Protein AF-A0A538SA36-F1 (afdb_monomer_lite)

pLDDT: mean 91.29, std 8.29, range [59.12, 98.12]

Secondary structure (DSSP, 8-state):
-HHHHHHHHHHHHHH-SS-SEEEEEHHHHHT---EEEETTEEEE-S-EEEEEE-SSHHHHHHHHHHHHHTHHHHHHHHHHTTB-S-EEEEEE-HHHHTTSPP-SSEEEE-

Organism: Eiseniibacteriota bacterium (NCBI:txid2212470)

Structure (mmCIF, N/CA/C/O backbone):
data_AF-A0A538SA36-F1
#
_entry.id   AF-A0A538SA36-F1
#
loop_
_atom_site.group_PDB
_atom_site.id
_atom_site.type_symbol
_atom_site.label_atom_id
_atom_site.label_alt_id
_atom_site.label_comp_id
_atom_site.label_asym_id
_atom_site.label_entity_id
_atom_site.label_seq_id
_atom_site.pdbx_PDB_ins_code
_atom_site.Cartn_x
_atom_site.Cartn_y
_atom_site.Cartn_z
_atom_site.occupancy
_atom_site.B_iso_or_equiv
_atom_site.auth_seq_id
_atom_site.auth_comp_id
_atom_site.auth_asym_id
_atom_site.auth_atom_id
_atom_site.pdbx_PDB_model_num
ATOM 1 N N . MET A 1 1 ? -12.640 -5.544 7.943 1.00 59.47 1 MET A N 1
ATOM 2 C CA . MET A 1 1 ? -11.269 -6.099 7.803 1.00 59.47 1 MET A CA 1
ATOM 3 C C . MET A 1 1 ? -10.875 -6.305 6.339 1.00 59.47 1 MET A C 1
ATOM 5 O O . MET A 1 1 ? -9.848 -5.752 5.969 1.00 59.47 1 MET A O 1
ATOM 9 N N . PRO A 1 2 ? -11.666 -7.003 5.489 1.00 68.31 2 PRO A N 1
ATOM 10 C CA . PRO A 1 2 ? -11.324 -7.179 4.069 1.00 68.31 2 PRO A CA 1
ATOM 11 C C . PRO A 1 2 ? -11.233 -5.846 3.315 1.00 68.31 2 PRO A C 1
ATOM 13 O O . PRO A 1 2 ? -10.317 -5.635 2.536 1.00 68.31 2 PRO A O 1
ATOM 16 N N . GLU A 1 3 ? -12.139 -4.917 3.625 1.00 85.81 3 GLU A N 1
ATOM 17 C CA . GLU A 1 3 ? -12.276 -3.631 2.928 1.00 85.81 3 GLU A CA 1
ATOM 18 C C . GLU A 1 3 ? -11.046 -2.722 3.077 1.00 85.81 3 GLU A C 1
ATOM 20 O O . GLU A 1 3 ? -10.643 -2.092 2.102 1.00 85.81 3 GLU A O 1
ATOM 25 N N . LEU A 1 4 ? -10.415 -2.688 4.263 1.00 92.00 4 LEU A N 1
ATOM 26 C CA . LEU A 1 4 ? -9.183 -1.920 4.479 1.00 92.00 4 LEU A CA 1
ATOM 27 C C . LEU A 1 4 ? -8.055 -2.462 3.597 1.00 92.00 4 LEU A C 1
ATOM 29 O O . LEU A 1 4 ? -7.412 -1.697 2.882 1.00 92.00 4 LEU A O 1
ATOM 33 N N . LEU A 1 5 ? -7.822 -3.778 3.638 1.00 91.31 5 LEU A N 1
ATOM 34 C CA . LEU A 1 5 ? -6.744 -4.393 2.870 1.00 91.31 5 LEU A CA 1
ATOM 35 C C . LEU A 1 5 ? -6.995 -4.253 1.364 1.00 91.31 5 LEU A C 1
ATOM 37 O O . LEU A 1 5 ? -6.076 -3.880 0.645 1.00 91.31 5 LEU A O 1
ATOM 41 N N . SER A 1 6 ? -8.231 -4.451 0.892 1.00 92.31 6 SER A N 1
ATOM 42 C CA . SER A 1 6 ? -8.604 -4.211 -0.508 1.00 92.31 6 SER A CA 1
ATOM 43 C C . SER A 1 6 ? -8.310 -2.775 -0.949 1.00 92.31 6 SER A C 1
ATOM 45 O O . SER A 1 6 ? -7.649 -2.582 -1.964 1.00 92.31 6 SER A O 1
ATOM 47 N N . ALA A 1 7 ? -8.708 -1.768 -0.167 1.00 94.50 7 ALA A N 1
ATOM 48 C CA . ALA A 1 7 ? -8.468 -0.366 -0.515 1.00 94.50 7 ALA A CA 1
ATOM 49 C C . ALA A 1 7 ? -6.972 0.000 -0.522 1.00 94.50 7 ALA A C 1
ATOM 51 O O . ALA A 1 7 ? -6.505 0.769 -1.367 1.00 94.50 7 ALA A O 1
ATOM 52 N N . VAL A 1 8 ? -6.199 -0.561 0.411 1.00 94.75 8 VAL A N 1
ATOM 53 C CA . VAL A 1 8 ? -4.744 -0.378 0.451 1.00 94.75 8 VAL A CA 1
ATOM 54 C C . VAL A 1 8 ? -4.065 -1.079 -0.730 1.00 94.75 8 VAL A C 1
ATOM 56 O O . VAL A 1 8 ? -3.127 -0.523 -1.306 1.00 94.75 8 VAL A O 1
ATOM 59 N N . LEU A 1 9 ? -4.538 -2.261 -1.131 1.00 93.81 9 LEU A N 1
ATOM 60 C CA . LEU A 1 9 ? -4.050 -2.955 -2.323 1.00 93.81 9 LEU A CA 1
ATOM 61 C C . LEU A 1 9 ? -4.343 -2.156 -3.593 1.00 93.81 9 LEU A C 1
ATOM 63 O O . LEU A 1 9 ? -3.432 -1.944 -4.386 1.00 93.81 9 LEU A O 1
ATOM 67 N N . GLU A 1 10 ? -5.559 -1.637 -3.758 1.00 94.62 10 GLU A N 1
ATOM 68 C CA . GLU A 1 10 ? -5.916 -0.768 -4.888 1.00 94.62 10 GLU A CA 1
ATOM 69 C C . GLU A 1 10 ? -5.012 0.470 -4.958 1.00 94.62 10 GLU A C 1
ATOM 71 O O . GLU A 1 10 ? -4.438 0.762 -6.007 1.00 94.62 10 GLU A O 1
ATOM 76 N N . LEU A 1 11 ? -4.794 1.147 -3.824 1.00 94.94 11 LEU A N 1
ATOM 77 C CA . LEU A 1 11 ? -3.853 2.266 -3.738 1.00 94.94 11 LEU A CA 1
ATOM 78 C C . LEU A 1 11 ? -2.423 1.848 -4.121 1.00 94.94 11 LEU A C 1
ATOM 80 O O . LEU A 1 11 ? -1.711 2.587 -4.799 1.00 94.94 11 LEU A O 1
ATOM 84 N N . THR A 1 12 ? -1.992 0.662 -3.697 1.00 94.94 12 THR A N 1
ATOM 85 C CA . THR A 1 12 ? -0.661 0.133 -4.018 1.00 94.94 12 THR A CA 1
ATOM 86 C C . THR A 1 12 ? -0.521 -0.145 -5.517 1.00 94.94 12 THR A C 1
ATOM 88 O O . THR A 1 12 ? 0.528 0.145 -6.098 1.00 94.94 12 THR A O 1
ATOM 91 N N . LEU A 1 13 ? -1.587 -0.621 -6.165 1.00 95.44 13 LEU A N 1
ATOM 92 C CA . LEU A 1 13 ? -1.640 -0.847 -7.610 1.00 95.44 13 LEU A CA 1
ATOM 93 C C . LEU A 1 13 ? -1.626 0.462 -8.417 1.00 95.44 13 LEU A C 1
ATOM 95 O O . LEU A 1 13 ? -1.074 0.494 -9.513 1.00 95.44 13 LEU A O 1
ATOM 99 N N . GLU A 1 14 ? -2.111 1.583 -7.872 1.00 96.06 14 GLU A N 1
ATOM 100 C CA . GLU A 1 14 ? -1.902 2.903 -8.497 1.00 96.06 14 GLU A CA 1
ATOM 101 C C . GLU A 1 14 ? -0.407 3.267 -8.576 1.00 96.06 14 GLU A C 1
ATOM 103 O O . GLU A 1 14 ? 0.053 3.909 -9.527 1.00 96.06 14 GLU A O 1
ATOM 108 N N . TRP A 1 15 ? 0.384 2.849 -7.582 1.00 97.25 15 TRP A N 1
ATOM 109 C CA . TRP A 1 15 ? 1.830 3.078 -7.560 1.00 97.25 15 TRP A CA 1
ATOM 110 C C . TRP A 1 15 ? 2.609 2.024 -8.337 1.00 97.25 15 TRP A C 1
ATOM 112 O O . TRP A 1 15 ? 3.674 2.331 -8.869 1.00 97.25 15 TRP A O 1
ATOM 122 N N . ALA A 1 16 ? 2.103 0.804 -8.438 1.00 97.19 16 ALA A N 1
ATOM 123 C CA . ALA A 1 16 ? 2.727 -0.312 -9.130 1.00 97.19 16 ALA A CA 1
ATOM 124 C C . ALA A 1 16 ? 1.648 -1.113 -9.880 1.00 97.19 16 ALA A C 1
ATOM 126 O O . ALA A 1 16 ? 1.123 -2.062 -9.316 1.00 97.19 16 ALA A O 1
ATOM 127 N N . PRO A 1 17 ? 1.313 -0.748 -11.133 1.00 95.06 17 PRO A N 1
ATOM 128 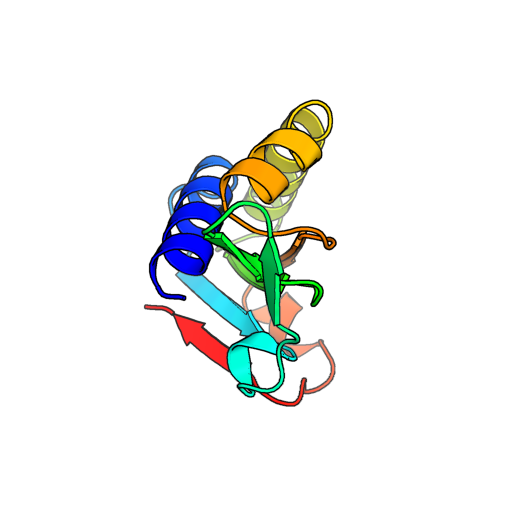C CA . PRO A 1 17 ? 0.144 -1.306 -11.828 1.00 95.06 17 PRO A CA 1
ATOM 129 C C . PRO A 1 17 ? 0.218 -2.795 -12.172 1.00 95.06 17 PRO A C 1
ATOM 131 O O . PRO A 1 17 ? -0.816 -3.428 -12.354 1.00 95.06 17 PRO A O 1
ATOM 134 N N . ALA A 1 18 ? 1.424 -3.346 -12.292 1.00 95.00 18 ALA A N 1
ATOM 135 C CA . ALA A 1 18 ? 1.648 -4.742 -12.653 1.00 95.00 18 ALA A CA 1
ATOM 136 C C . ALA A 1 18 ? 2.749 -5.342 -11.765 1.00 95.00 18 ALA A C 1
ATOM 138 O O . ALA A 1 18 ? 3.845 -5.623 -12.249 1.00 95.00 18 ALA A O 1
ATOM 139 N N . PRO A 1 19 ? 2.516 -5.469 -10.448 1.00 96.44 19 PRO A N 1
ATOM 140 C CA . PRO A 1 19 ? 3.495 -6.090 -9.581 1.00 96.44 19 PRO A CA 1
ATOM 141 C C . PRO A 1 19 ? 3.521 -7.596 -9.847 1.00 96.44 19 PRO A C 1
ATOM 143 O O . PRO A 1 19 ? 2.504 -8.202 -10.180 1.00 96.44 19 PRO A O 1
ATOM 146 N N . ARG A 1 20 ? 4.679 -8.222 -9.647 1.00 95.38 20 ARG A N 1
ATOM 147 C CA . ARG A 1 20 ? 4.792 -9.686 -9.674 1.00 95.38 20 ARG A CA 1
ATOM 148 C C . ARG A 1 20 ? 4.053 -10.329 -8.506 1.00 95.38 20 ARG A C 1
ATOM 150 O O . ARG A 1 20 ? 3.533 -11.427 -8.645 1.00 95.38 20 ARG A O 1
ATOM 157 N N . ALA A 1 21 ? 4.104 -9.665 -7.355 1.00 94.25 21 ALA A N 1
ATOM 158 C CA . ALA A 1 21 ? 3.470 -10.079 -6.115 1.00 94.25 21 ALA A CA 1
ATOM 159 C C . ALA A 1 21 ? 3.339 -8.869 -5.185 1.00 94.25 21 ALA A C 1
ATOM 161 O O . ALA A 1 21 ? 4.154 -7.937 -5.240 1.00 94.25 21 ALA A O 1
ATOM 162 N N . VAL A 1 22 ? 2.353 -8.915 -4.293 1.00 95.06 22 VAL A N 1
ATOM 163 C CA . VAL A 1 22 ? 2.272 -8.024 -3.133 1.00 95.06 22 VAL A CA 1
ATOM 164 C C . VAL A 1 22 ? 2.303 -8.890 -1.885 1.00 95.06 22 VAL A C 1
ATOM 166 O O . VAL A 1 22 ? 1.610 -9.893 -1.792 1.00 95.06 22 VAL A O 1
ATOM 169 N N . VAL A 1 23 ? 3.134 -8.528 -0.921 1.00 92.69 23 VAL A N 1
ATOM 170 C CA . VAL A 1 23 ? 3.331 -9.294 0.306 1.00 92.69 23 VAL A CA 1
ATOM 171 C C . VAL A 1 23 ? 2.883 -8.438 1.477 1.00 92.69 23 VAL A C 1
ATOM 173 O O . VAL A 1 23 ? 3.396 -7.334 1.655 1.00 92.69 23 VAL A O 1
ATOM 176 N N . LEU A 1 24 ? 1.946 -8.951 2.270 1.00 93.25 24 LEU A N 1
ATOM 177 C CA . LEU A 1 24 ? 1.544 -8.362 3.543 1.00 93.25 24 LEU A CA 1
ATOM 178 C C . LEU A 1 24 ? 2.450 -8.892 4.649 1.00 93.25 24 LEU A C 1
ATOM 180 O O . LEU A 1 24 ? 2.660 -10.102 4.753 1.00 93.25 24 LEU A O 1
ATOM 184 N N . ALA A 1 25 ? 2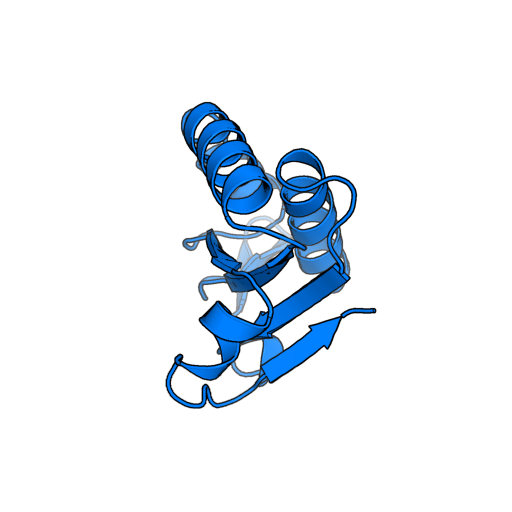.963 -7.998 5.485 1.00 91.31 25 ALA A N 1
ATOM 185 C CA . ALA A 1 25 ? 3.787 -8.350 6.630 1.00 91.31 25 ALA A CA 1
ATOM 186 C C . ALA A 1 25 ? 3.257 -7.726 7.929 1.00 91.31 25 ALA A C 1
ATOM 188 O O . ALA A 1 25 ? 2.298 -6.948 7.934 1.00 91.31 25 ALA A O 1
ATOM 189 N N . GLY A 1 26 ? 3.885 -8.097 9.043 1.00 91.12 26 GLY A N 1
ATOM 190 C CA . GLY A 1 26 ? 3.660 -7.464 10.334 1.00 91.12 26 GLY A CA 1
ATOM 191 C C . GLY A 1 26 ? 2.331 -7.855 10.977 1.00 91.12 26 GLY A C 1
ATOM 192 O O . GLY A 1 26 ? 1.788 -8.941 10.758 1.00 91.12 26 GLY A O 1
ATOM 193 N N . SER A 1 27 ? 1.814 -6.958 11.814 1.00 92.88 27 SER A N 1
ATOM 194 C CA . SER A 1 27 ? 0.680 -7.238 12.704 1.00 92.88 27 SER A CA 1
ATOM 195 C C . SER A 1 27 ? -0.600 -7.641 11.959 1.00 92.88 27 SER A C 1
ATOM 197 O O . SER A 1 27 ? -1.329 -8.519 12.418 1.00 92.88 27 SER A O 1
ATOM 199 N N . HIS A 1 28 ? -0.861 -7.078 10.774 1.00 92.19 28 HIS A N 1
ATOM 200 C CA . HIS A 1 28 ? -2.027 -7.454 9.960 1.00 92.19 28 HIS A CA 1
ATOM 201 C C . HIS A 1 28 ? -1.904 -8.856 9.368 1.00 92.19 28 HIS A C 1
ATOM 203 O O . HIS A 1 28 ? -2.887 -9.591 9.360 1.00 92.19 28 HIS A O 1
ATOM 209 N N . ALA A 1 29 ? -0.711 -9.260 8.925 1.00 91.88 29 ALA A N 1
ATOM 210 C CA . ALA A 1 29 ? -0.479 -10.626 8.460 1.00 91.88 29 ALA A CA 1
ATOM 211 C C . ALA A 1 29 ? -0.488 -11.648 9.610 1.00 91.88 29 ALA A C 1
ATOM 213 O O . ALA A 1 29 ? -0.908 -12.785 9.412 1.00 91.88 29 ALA A O 1
ATOM 214 N N . GLY A 1 30 ? -0.058 -11.255 10.813 1.00 90.06 30 GLY A N 1
ATOM 215 C CA . GLY A 1 30 ? -0.096 -12.102 12.010 1.00 90.06 30 GLY A CA 1
ATOM 216 C C . GLY A 1 30 ? -1.463 -12.195 12.701 1.00 90.06 30 GLY A C 1
ATOM 217 O O . GLY A 1 30 ? -1.634 -13.023 13.589 1.00 90.06 30 GLY A O 1
ATOM 218 N N . GLY A 1 31 ? -2.439 -11.360 12.322 1.00 90.19 31 GLY A N 1
ATOM 219 C CA . GLY A 1 31 ? -3.715 -11.245 13.043 1.00 90.19 31 GLY A CA 1
ATOM 220 C C . GLY A 1 31 ? -3.599 -10.536 14.401 1.00 90.19 31 GLY A C 1
ATOM 221 O O . GLY A 1 31 ? -4.495 -10.642 15.232 1.00 90.19 31 GLY A O 1
ATOM 222 N N . GLU A 1 32 ? -2.507 -9.805 14.619 1.00 93.62 32 GLU A N 1
ATOM 223 C CA . GLU A 1 32 ? -2.166 -9.088 15.855 1.00 93.62 32 GLU A CA 1
ATOM 224 C C . GLU A 1 32 ? -2.450 -7.577 15.756 1.00 93.62 32 GLU A C 1
ATOM 226 O O . GLU A 1 32 ? -2.131 -6.814 16.668 1.00 93.62 32 GLU A O 1
ATOM 231 N N . ALA A 1 33 ? -3.025 -7.122 14.639 1.00 94.44 33 ALA A N 1
ATOM 232 C CA . ALA A 1 33 ? -3.372 -5.722 14.434 1.00 94.44 33 ALA A CA 1
ATOM 233 C C . ALA A 1 33 ? -4.350 -5.218 15.511 1.00 94.44 33 ALA A C 1
ATOM 235 O O . ALA A 1 33 ? -5.307 -5.897 15.887 1.00 94.44 33 ALA A O 1
ATOM 236 N N . VAL A 1 34 ? -4.120 -3.996 15.989 1.00 95.94 34 VAL A N 1
ATOM 237 C CA . VAL A 1 34 ? -4.944 -3.334 17.002 1.00 95.94 34 VAL A CA 1
ATOM 238 C C . VAL A 1 34 ? -6.068 -2.572 16.317 1.00 95.94 34 VAL A C 1
ATOM 240 O O . VAL A 1 34 ? -5.823 -1.697 15.486 1.00 95.94 34 VAL A O 1
ATOM 243 N N . TRP A 1 35 ? -7.304 -2.861 16.719 1.00 95.50 35 TRP A N 1
ATOM 244 C CA . TRP A 1 35 ? -8.509 -2.245 16.171 1.00 95.50 35 TRP A CA 1
ATOM 245 C C . TRP A 1 35 ? -9.323 -1.558 17.261 1.00 95.50 35 TRP A C 1
ATOM 247 O O . TRP A 1 35 ? -9.395 -2.035 18.393 1.00 95.50 35 TRP A O 1
ATOM 257 N N . ILE A 1 36 ? -9.977 -0.458 16.898 1.00 95.88 36 ILE A N 1
ATOM 258 C CA . ILE A 1 36 ? -10.953 0.236 17.740 1.00 95.88 36 ILE A CA 1
ATOM 259 C C . ILE A 1 36 ? -12.239 0.502 16.961 1.00 95.88 36 ILE A C 1
ATOM 261 O O . ILE A 1 36 ? -12.221 0.650 15.740 1.00 95.88 36 ILE A O 1
ATOM 265 N N . GLU A 1 37 ? -13.354 0.634 17.672 1.00 94.94 37 GLU A N 1
ATOM 266 C CA . GLU A 1 37 ? -14.557 1.242 17.110 1.00 94.94 37 GLU A CA 1
ATOM 267 C C . GLU A 1 37 ? -14.461 2.768 17.215 1.00 94.94 37 GLU A C 1
ATOM 269 O O . GLU A 1 37 ? -14.229 3.331 18.287 1.00 94.94 37 GLU A O 1
ATOM 274 N N . HIS A 1 38 ? -14.660 3.463 16.099 1.00 91.00 38 HIS A N 1
ATOM 275 C CA . HIS A 1 38 ? -14.696 4.917 16.046 1.00 91.00 38 HIS A CA 1
ATOM 276 C C . HIS A 1 38 ? -15.807 5.382 15.104 1.00 91.00 38 HIS A C 1
ATOM 278 O O . HIS A 1 38 ? -15.829 5.028 13.929 1.00 91.00 38 HIS A O 1
ATOM 284 N N . ARG A 1 39 ? -16.740 6.201 15.615 1.00 88.56 39 ARG A N 1
ATOM 285 C CA . ARG A 1 39 ? -17.878 6.749 14.842 1.00 88.56 39 ARG A CA 1
ATOM 286 C C . ARG A 1 39 ? -18.693 5.677 14.092 1.00 88.56 39 ARG A C 1
ATOM 288 O O . ARG A 1 39 ? -19.168 5.925 12.990 1.00 88.56 39 ARG A O 1
ATOM 295 N N . GLY A 1 40 ? -18.858 4.499 14.698 1.00 89.56 40 GLY A N 1
ATOM 296 C CA . GLY A 1 40 ? -19.622 3.386 14.122 1.00 89.56 40 GLY A CA 1
ATOM 297 C C . GLY A 1 40 ? -18.877 2.561 13.066 1.00 89.56 40 GLY A C 1
ATOM 298 O O . GLY A 1 40 ? -19.493 1.697 12.452 1.00 89.56 40 GLY A O 1
ATOM 299 N N . GLY A 1 41 ? -17.580 2.808 12.851 1.00 89.00 41 GLY A N 1
ATOM 300 C CA . GLY A 1 41 ? -16.721 2.012 11.974 1.00 89.00 41 GLY A CA 1
ATOM 301 C C . GLY A 1 41 ? -15.516 1.435 12.715 1.00 89.00 41 GLY A C 1
ATOM 302 O O . GLY A 1 41 ? -15.079 1.980 13.729 1.00 89.00 41 GLY A O 1
ATOM 303 N N . LEU A 1 42 ? -14.972 0.333 12.198 1.00 92.94 42 LEU A N 1
ATOM 304 C CA . LEU A 1 42 ? -13.745 -0.267 12.714 1.00 92.94 42 LEU A CA 1
ATOM 305 C C . LEU A 1 42 ? -12.525 0.459 12.128 1.00 92.94 42 LEU A C 1
ATOM 307 O O . LEU A 1 42 ? -12.436 0.634 10.914 1.00 92.94 42 LEU A O 1
ATOM 311 N N . VAL A 1 43 ? -11.587 0.864 12.982 1.00 94.94 43 VAL A N 1
ATOM 312 C CA . VAL A 1 43 ? -10.368 1.588 12.600 1.00 94.94 43 VAL A CA 1
ATOM 313 C C . VAL A 1 43 ? -9.140 0.868 13.152 1.00 94.94 43 VAL A C 1
ATOM 315 O O . VAL A 1 43 ? -9.082 0.571 14.344 1.00 94.94 43 VAL A O 1
ATOM 318 N N . SER A 1 44 ? -8.155 0.603 12.293 1.00 96.44 44 SER A N 1
ATOM 319 C CA . SER A 1 44 ? -6.852 0.052 12.673 1.00 96.44 44 SER A CA 1
ATOM 320 C C . SER A 1 44 ? -5.948 1.142 13.241 1.00 96.44 44 SER A C 1
ATOM 322 O O . SER A 1 44 ? -5.774 2.197 12.624 1.00 96.44 44 SER A O 1
ATOM 324 N N . LEU A 1 45 ? -5.340 0.857 14.391 1.00 96.31 45 LEU A N 1
ATOM 325 C CA . LEU A 1 45 ? -4.259 1.636 15.002 1.00 96.31 45 LEU A CA 1
ATOM 326 C C . LEU A 1 45 ? -2.876 1.028 14.737 1.00 96.31 45 LEU A C 1
ATOM 328 O O . LEU A 1 45 ? -1.867 1.653 15.056 1.00 96.31 45 LEU A O 1
ATOM 332 N N . SER A 1 46 ? -2.831 -0.174 14.166 1.00 95.88 46 SER A N 1
ATOM 333 C CA . SER A 1 46 ? -1.597 -0.785 13.683 1.00 95.88 46 SER A CA 1
ATOM 334 C C . SER A 1 46 ? -1.283 -0.328 12.268 1.00 95.88 46 SER A C 1
ATOM 336 O O . SER A 1 46 ? -2.185 -0.229 11.426 1.00 95.88 46 SER A O 1
ATOM 338 N N . ASP A 1 47 ? 0.000 -0.084 12.034 1.00 95.31 47 ASP A N 1
ATOM 339 C CA . ASP A 1 47 ? 0.596 0.134 10.724 1.00 95.31 47 ASP A CA 1
ATOM 340 C C . ASP A 1 47 ? 0.365 -1.053 9.787 1.00 95.31 47 ASP A C 1
ATOM 342 O O . ASP A 1 47 ? 0.161 -2.186 10.222 1.00 95.31 47 ASP A O 1
ATOM 346 N N . ILE A 1 48 ? 0.364 -0.776 8.484 1.00 95.25 48 ILE A N 1
ATOM 347 C CA . ILE A 1 48 ? 0.334 -1.808 7.446 1.00 95.25 48 ILE A CA 1
ATOM 348 C C . ILE A 1 48 ? 1.689 -1.833 6.750 1.00 95.25 48 ILE A C 1
ATOM 350 O O . ILE A 1 48 ? 2.077 -0.837 6.142 1.00 95.25 48 IL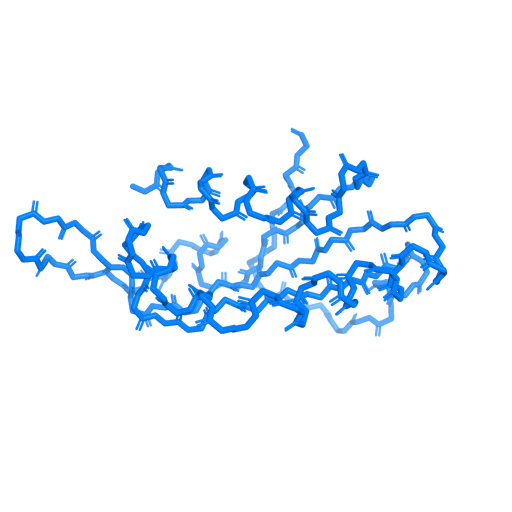E A O 1
ATOM 354 N N . ASP A 1 49 ? 2.345 -2.992 6.782 1.00 94.25 49 ASP A N 1
ATOM 355 C CA . ASP A 1 49 ? 3.575 -3.271 6.046 1.00 94.25 49 ASP A CA 1
ATOM 356 C C . ASP A 1 49 ? 3.266 -4.015 4.741 1.00 94.25 49 ASP A C 1
ATOM 358 O O . ASP A 1 49 ? 2.788 -5.154 4.762 1.00 94.25 49 ASP A O 1
ATOM 362 N N . LEU A 1 50 ? 3.588 -3.406 3.598 1.00 94.75 50 LEU A N 1
ATOM 363 C CA . LEU A 1 50 ? 3.534 -4.052 2.288 1.00 94.75 50 LEU A CA 1
ATOM 364 C C . LEU A 1 50 ? 4.901 -4.087 1.610 1.00 94.75 50 LEU A C 1
ATOM 366 O O . LEU A 1 50 ? 5.614 -3.083 1.546 1.00 94.75 50 LEU A O 1
ATOM 370 N N . TYR A 1 51 ? 5.213 -5.218 0.983 1.00 94.75 51 TYR A N 1
ATOM 371 C CA . TYR A 1 51 ? 6.285 -5.319 -0.002 1.00 94.75 51 TYR A CA 1
ATOM 372 C C . TYR A 1 51 ? 5.7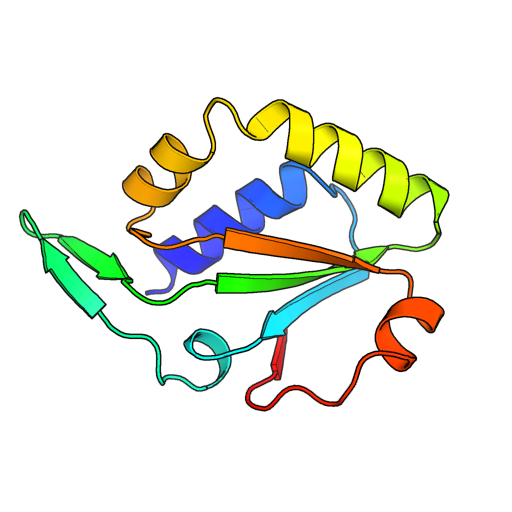02 -5.579 -1.385 1.00 94.75 51 TYR A C 1
ATOM 374 O O . TYR A 1 51 ? 4.989 -6.552 -1.605 1.00 94.75 51 TYR A O 1
ATOM 382 N N . VAL A 1 52 ? 6.035 -4.717 -2.334 1.00 96.88 52 VAL A N 1
ATOM 383 C CA . VAL A 1 52 ? 5.651 -4.844 -3.737 1.00 96.88 52 VAL A CA 1
ATOM 384 C C . VAL A 1 52 ? 6.844 -5.369 -4.511 1.00 96.88 52 VAL A C 1
ATOM 386 O O . VAL A 1 52 ? 7.898 -4.723 -4.542 1.00 96.88 52 VAL A O 1
ATOM 389 N N . LEU A 1 53 ? 6.672 -6.525 -5.144 1.00 96.88 53 LEU A N 1
ATOM 390 C CA . LEU A 1 53 ? 7.703 -7.142 -5.959 1.00 96.88 53 LEU A CA 1
ATOM 391 C C . LEU A 1 53 ? 7.568 -6.699 -7.420 1.00 96.88 53 LEU A C 1
ATOM 393 O O . LEU A 1 53 ? 6.520 -6.880 -8.033 1.00 96.88 53 LEU A O 1
ATOM 397 N N . LEU A 1 54 ? 8.632 -6.126 -7.972 1.00 97.88 54 LEU A N 1
ATOM 398 C CA . LEU A 1 54 ? 8.705 -5.570 -9.327 1.00 97.88 54 LEU A CA 1
ATOM 399 C C . LEU A 1 54 ? 9.844 -6.223 -10.106 1.00 97.88 54 LEU A C 1
ATOM 401 O O . LEU A 1 54 ? 10.749 -6.796 -9.499 1.00 97.88 54 LEU A O 1
ATOM 405 N N . ASP A 1 55 ? 9.818 -6.158 -11.433 1.00 96.44 55 ASP A N 1
ATOM 406 C CA . ASP A 1 55 ? 10.790 -6.893 -12.246 1.00 96.44 55 ASP A CA 1
ATOM 407 C C . ASP A 1 55 ? 12.202 -6.313 -12.129 1.00 96.44 55 ASP A C 1
ATOM 409 O O . ASP A 1 55 ? 13.177 -7.064 -12.022 1.00 96.44 55 ASP A O 1
ATOM 413 N N . ASP A 1 56 ? 12.319 -4.984 -12.079 1.00 96.94 56 ASP A N 1
ATOM 414 C CA . ASP A 1 56 ? 13.610 -4.306 -12.039 1.00 96.94 56 ASP A CA 1
ATOM 415 C C . ASP A 1 56 ? 13.642 -3.023 -11.187 1.00 96.94 56 ASP A C 1
ATOM 417 O O . ASP A 1 56 ? 12.644 -2.516 -10.660 1.00 96.94 56 ASP A O 1
ATOM 421 N N . ASP A 1 57 ? 14.852 -2.485 -11.015 1.00 96.94 57 ASP A N 1
ATOM 422 C CA . ASP A 1 57 ? 15.079 -1.285 -10.212 1.00 96.94 57 ASP A CA 1
ATOM 423 C C . ASP A 1 57 ? 14.484 -0.013 -10.842 1.00 96.94 57 ASP A C 1
ATOM 425 O O . ASP A 1 57 ? 14.226 0.963 -10.133 1.00 96.94 57 ASP A O 1
ATOM 429 N N . GLY A 1 58 ? 14.299 0.017 -12.164 1.00 97.94 58 GLY A N 1
ATOM 430 C CA . GLY A 1 58 ? 13.643 1.107 -12.883 1.00 97.94 58 GLY A CA 1
ATOM 431 C C . GLY A 1 58 ? 12.178 1.221 -12.492 1.00 97.94 58 GLY A C 1
ATOM 432 O O . GLY A 1 58 ? 11.737 2.303 -12.090 1.00 97.94 58 GLY A O 1
ATOM 433 N N . GLU A 1 59 ? 11.462 0.101 -12.497 1.00 97.88 59 GLU A N 1
ATOM 434 C CA . GLU A 1 59 ? 10.088 0.024 -12.004 1.00 97.88 59 GLU A CA 1
ATOM 435 C C . GLU A 1 59 ? 10.001 0.416 -10.529 1.00 97.88 59 GLU A C 1
ATOM 437 O O . GLU A 1 59 ? 9.159 1.238 -10.154 1.00 97.88 59 GLU A O 1
ATOM 442 N N . CYS A 1 60 ? 10.925 -0.077 -9.696 1.00 97.88 60 CYS A N 1
ATOM 443 C CA . CYS A 1 60 ? 10.972 0.280 -8.278 1.00 97.88 60 CYS A CA 1
ATOM 444 C C . CYS A 1 60 ? 11.163 1.790 -8.068 1.00 97.88 60 CYS A C 1
ATOM 446 O O . CYS A 1 60 ? 10.570 2.381 -7.163 1.00 97.88 60 CYS A O 1
ATOM 448 N N . ARG A 1 61 ? 12.008 2.448 -8.871 1.00 98.12 61 ARG A N 1
ATOM 449 C CA . ARG A 1 61 ? 12.192 3.908 -8.806 1.00 98.12 61 ARG A CA 1
ATOM 450 C C . ARG A 1 61 ? 10.935 4.654 -9.248 1.00 98.12 61 ARG A C 1
ATOM 452 O O . ARG A 1 61 ? 10.563 5.625 -8.588 1.00 98.12 61 ARG A O 1
ATOM 459 N N . ALA A 1 62 ? 10.282 4.201 -10.317 1.00 97.75 62 ALA A N 1
ATOM 460 C CA . ALA A 1 62 ? 9.053 4.806 -10.819 1.00 97.75 62 ALA A CA 1
ATOM 461 C C . ALA A 1 62 ? 7.903 4.684 -9.806 1.00 97.75 62 ALA A C 1
ATOM 463 O O . ALA A 1 62 ? 7.216 5.667 -9.533 1.00 97.75 62 ALA A O 1
ATOM 464 N N . ALA A 1 63 ? 7.746 3.516 -9.181 1.00 97.69 63 ALA A N 1
ATOM 465 C CA . ALA A 1 63 ? 6.736 3.286 -8.154 1.00 97.69 63 ALA A CA 1
ATOM 466 C C . ALA A 1 63 ? 6.968 4.160 -6.910 1.00 97.69 63 ALA A C 1
ATOM 468 O O . ALA A 1 63 ? 6.046 4.828 -6.445 1.00 97.69 63 ALA A O 1
ATOM 469 N N . ARG A 1 64 ? 8.223 4.279 -6.447 1.00 97.25 64 ARG A N 1
ATOM 470 C CA . ARG A 1 64 ? 8.598 5.219 -5.372 1.00 97.25 64 ARG A CA 1
ATOM 471 C C . ARG A 1 64 ? 8.338 6.683 -5.728 1.00 97.25 64 ARG A C 1
ATOM 473 O O . ARG A 1 64 ? 8.113 7.499 -4.840 1.00 97.25 64 ARG A O 1
ATOM 480 N N . ALA A 1 65 ? 8.463 7.072 -6.996 1.00 96.88 65 ALA A N 1
ATOM 481 C CA . ALA A 1 65 ? 8.122 8.429 -7.424 1.00 96.88 65 ALA A CA 1
ATOM 482 C C . ALA A 1 65 ? 6.606 8.662 -7.314 1.00 96.88 65 ALA A C 1
ATOM 484 O O . ALA A 1 65 ? 6.193 9.575 -6.604 1.00 96.88 65 ALA A O 1
ATOM 485 N N . ARG A 1 66 ? 5.793 7.758 -7.880 1.00 96.12 66 ARG A N 1
ATOM 486 C CA . ARG A 1 66 ? 4.322 7.815 -7.799 1.00 96.12 66 ARG A CA 1
ATOM 487 C C . ARG A 1 66 ? 3.800 7.811 -6.357 1.00 96.12 66 ARG A C 1
ATOM 489 O O . ARG A 1 66 ? 2.893 8.578 -6.027 1.00 96.12 66 ARG A O 1
ATOM 496 N N . SER A 1 67 ? 4.390 6.995 -5.480 1.00 95.38 67 SER A N 1
ATOM 497 C CA . SER A 1 67 ? 3.989 6.955 -4.069 1.00 95.38 67 SER A CA 1
ATOM 498 C C . SER A 1 67 ? 4.327 8.250 -3.328 1.00 95.38 67 SER A C 1
ATOM 500 O O . SER A 1 67 ? 3.509 8.752 -2.557 1.00 95.38 67 SER A O 1
ATOM 502 N N . ARG A 1 68 ? 5.486 8.861 -3.615 1.00 94.06 68 ARG A N 1
ATOM 503 C CA . ARG A 1 68 ? 5.867 10.166 -3.048 1.00 94.06 68 ARG A CA 1
ATOM 504 C C . ARG A 1 68 ? 4.938 11.291 -3.488 1.00 94.06 68 ARG A C 1
ATOM 506 O O . ARG A 1 68 ? 4.559 12.115 -2.658 1.00 94.06 68 ARG A O 1
ATOM 513 N N . ASP A 1 69 ? 4.511 11.295 -4.746 1.00 91.50 69 ASP A N 1
ATOM 514 C CA . ASP A 1 69 ? 3.560 12.294 -5.250 1.00 91.50 69 ASP A CA 1
ATOM 515 C C . ASP A 1 69 ? 2.191 12.195 -4.549 1.00 91.50 69 ASP A C 1
ATOM 517 O O . ASP A 1 69 ? 1.477 13.190 -4.403 1.00 91.50 69 ASP A O 1
ATOM 521 N N . SER A 1 70 ? 1.862 11.012 -4.019 1.00 89.06 70 SER A N 1
ATOM 522 C CA . SER A 1 70 ? 0.618 10.740 -3.292 1.00 89.06 70 SER A CA 1
ATOM 523 C C . SER A 1 70 ? 0.638 11.192 -1.824 1.00 89.06 70 SER A C 1
ATOM 525 O O . SER A 1 70 ? -0.418 11.239 -1.189 1.00 89.06 70 SER A O 1
ATOM 527 N N . LEU A 1 71 ? 1.797 11.581 -1.269 1.00 86.19 71 LEU A N 1
ATOM 528 C CA . LEU A 1 71 ? 1.954 11.902 0.162 1.00 86.19 71 LEU A CA 1
ATOM 529 C C . LEU A 1 71 ? 0.989 12.986 0.656 1.00 86.19 71 LEU A C 1
ATOM 531 O O . LEU A 1 71 ? 0.502 12.911 1.781 1.00 86.19 71 LEU A O 1
ATOM 535 N N . LYS A 1 72 ? 0.663 13.969 -0.194 1.00 86.25 72 LYS A N 1
ATOM 536 C CA . LYS A 1 72 ? -0.233 15.086 0.160 1.00 86.25 72 LYS A CA 1
ATOM 537 C C . LYS A 1 72 ? -1.656 14.638 0.504 1.00 86.25 72 LYS A C 1
ATOM 539 O O . LYS A 1 72 ? -2.348 15.338 1.238 1.00 86.25 72 LYS A O 1
ATOM 544 N N . VAL A 1 73 ? -2.101 13.505 -0.040 1.00 90.69 73 VAL A N 1
ATOM 545 C CA . VAL A 1 73 ? -3.463 12.978 0.153 1.00 90.69 73 VAL A CA 1
ATOM 546 C C . VAL A 1 73 ? -3.486 11.648 0.903 1.00 90.69 73 VAL A C 1
ATOM 548 O O . VAL A 1 73 ? -4.558 11.218 1.329 1.00 90.69 73 VAL A O 1
ATOM 551 N N . LEU A 1 74 ? -2.324 11.018 1.102 1.00 92.62 74 LEU A N 1
ATOM 552 C CA . LEU A 1 74 ? -2.204 9.670 1.647 1.00 92.62 74 LEU A CA 1
ATOM 553 C C . LEU A 1 74 ? -2.851 9.536 3.027 1.00 92.62 74 LEU A C 1
ATOM 555 O O . LEU A 1 74 ? -3.694 8.668 3.211 1.00 92.62 74 LEU A O 1
ATOM 559 N N . ALA A 1 75 ? -2.550 10.443 3.959 1.00 91.75 75 ALA A N 1
ATOM 560 C CA . ALA A 1 75 ? -3.116 10.395 5.310 1.00 91.75 75 ALA A CA 1
ATOM 561 C C . ALA A 1 75 ? -4.656 10.440 5.309 1.00 91.75 75 ALA A C 1
ATOM 563 O O . ALA A 1 75 ? -5.310 9.701 6.042 1.00 91.75 75 ALA A O 1
ATOM 564 N N . ARG A 1 76 ? -5.249 11.269 4.438 1.00 92.88 76 ARG A N 1
ATOM 565 C CA . ARG A 1 76 ? -6.707 11.359 4.293 1.00 92.88 76 ARG A CA 1
ATOM 566 C C . ARG A 1 76 ? -7.294 10.080 3.696 1.00 92.88 76 ARG A C 1
ATOM 568 O O . ARG A 1 76 ? -8.361 9.661 4.132 1.00 92.88 76 ARG A O 1
ATOM 575 N N . ARG A 1 77 ? -6.621 9.481 2.708 1.00 94.12 77 ARG A N 1
ATOM 576 C CA . ARG A 1 77 ? -7.039 8.211 2.097 1.00 94.12 77 ARG A CA 1
ATOM 577 C C . ARG A 1 77 ? -6.970 7.069 3.109 1.00 94.12 77 ARG A C 1
ATOM 579 O O . ARG A 1 77 ? -7.978 6.406 3.303 1.00 94.12 77 ARG A O 1
ATOM 586 N N . CYS A 1 78 ? -5.853 6.921 3.823 1.00 94.62 78 CYS A N 1
ATOM 587 C CA . CYS A 1 78 ? -5.696 5.921 4.882 1.00 94.62 78 CYS A CA 1
ATOM 588 C C . CYS A 1 78 ? -6.811 6.030 5.925 1.00 94.62 78 CYS A C 1
ATOM 590 O O . CYS A 1 78 ? -7.488 5.043 6.201 1.00 94.62 78 CYS A O 1
ATOM 592 N N . LEU A 1 79 ? -7.091 7.238 6.423 1.00 92.75 79 LEU A N 1
ATOM 593 C CA . LEU A 1 79 ? -8.170 7.431 7.390 1.00 92.75 79 LEU A CA 1
ATOM 594 C C . LEU A 1 79 ? -9.545 7.056 6.815 1.00 92.75 79 LEU A C 1
ATOM 596 O O . LEU A 1 79 ? -10.353 6.453 7.516 1.00 92.75 79 LEU A O 1
ATOM 600 N N . ALA A 1 80 ? -9.806 7.375 5.543 1.00 92.81 80 ALA A N 1
ATOM 601 C CA . ALA A 1 80 ? -11.045 6.994 4.864 1.00 92.81 80 ALA A CA 1
ATOM 602 C C . ALA A 1 80 ? -11.190 5.472 4.684 1.00 92.81 80 ALA A C 1
ATOM 604 O O . ALA A 1 80 ? -12.312 4.979 4.647 1.00 92.81 80 ALA A O 1
ATOM 605 N N . PHE A 1 81 ? -10.079 4.735 4.617 1.00 93.94 81 PHE A N 1
ATOM 606 C CA . PHE A 1 81 ? -10.067 3.269 4.581 1.00 93.94 81 PHE A CA 1
ATOM 607 C C . PHE A 1 81 ? -10.220 2.626 5.968 1.00 93.94 81 PHE A C 1
ATOM 609 O O . PHE A 1 81 ? -10.332 1.407 6.069 1.00 93.94 81 PHE A O 1
ATOM 616 N N . GLY A 1 82 ? -10.201 3.423 7.042 1.00 95.38 82 GLY A N 1
ATOM 617 C CA . GLY A 1 82 ? -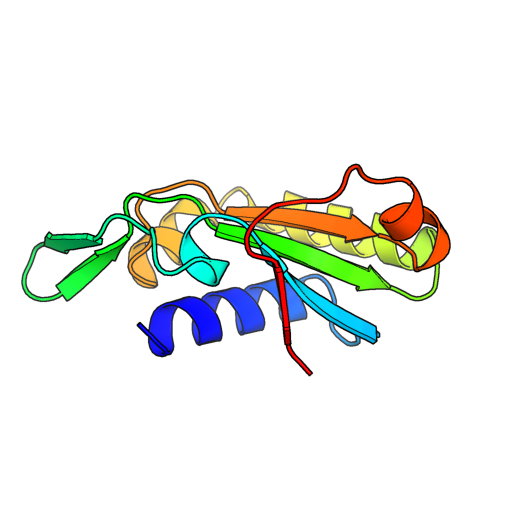10.174 2.922 8.415 1.00 95.38 82 GLY A CA 1
ATOM 618 C C . GLY A 1 82 ? -8.764 2.620 8.930 1.00 95.38 82 GLY A C 1
ATOM 619 O O . GLY A 1 82 ? -8.611 1.782 9.811 1.00 95.38 82 GLY A O 1
ATOM 620 N N . LEU A 1 83 ? -7.729 3.288 8.416 1.00 96.19 83 LEU A N 1
ATOM 621 C CA . LEU A 1 83 ? -6.355 3.206 8.916 1.00 96.19 83 LEU A CA 1
ATOM 622 C C . LEU A 1 83 ? -5.950 4.527 9.583 1.00 96.19 83 LEU A C 1
ATOM 624 O O . LEU A 1 83 ? -5.754 5.542 8.914 1.00 96.19 83 LEU A O 1
ATOM 628 N N . ALA A 1 84 ? -5.790 4.503 10.905 1.00 95.44 84 ALA A N 1
ATOM 629 C CA . ALA A 1 84 ? -5.299 5.624 11.710 1.00 95.44 84 ALA A CA 1
ATOM 630 C C . ALA A 1 84 ? -3.825 5.440 12.122 1.00 95.44 84 ALA A C 1
ATOM 632 O O . ALA A 1 84 ? -3.400 5.904 13.178 1.00 95.44 84 ALA A O 1
ATOM 633 N N . ALA A 1 85 ? -3.052 4.767 11.273 1.00 95.12 85 ALA A N 1
ATOM 634 C CA . ALA A 1 85 ? -1.638 4.468 11.454 1.00 95.12 85 AL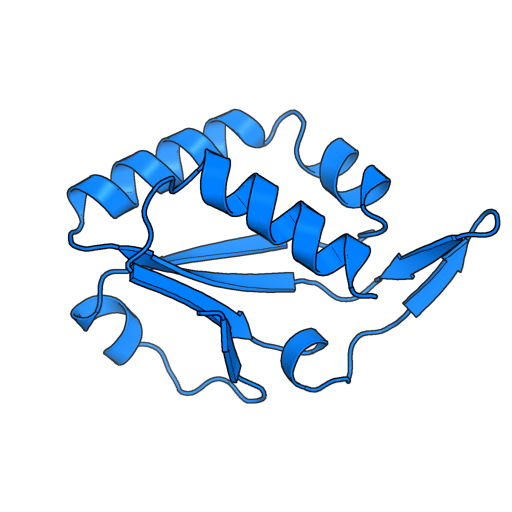A A CA 1
ATOM 635 C C . ALA A 1 85 ? -0.887 4.613 10.114 1.00 95.12 85 ALA A C 1
ATOM 637 O O . ALA A 1 85 ? -1.521 4.826 9.073 1.00 95.12 85 ALA A O 1
ATOM 638 N N . PRO A 1 86 ? 0.455 4.548 10.106 1.00 94.38 86 PRO A N 1
ATOM 639 C CA . PRO A 1 86 ? 1.227 4.577 8.870 1.00 94.38 86 PRO A CA 1
ATOM 640 C C . PRO A 1 86 ? 0.876 3.436 7.904 1.00 94.38 86 PRO A C 1
ATOM 642 O O . PRO A 1 86 ? 0.554 2.321 8.308 1.00 94.38 86 PRO A O 1
ATOM 645 N N . LEU A 1 87 ? 0.976 3.731 6.608 1.00 95.69 87 LEU A N 1
ATOM 646 C CA . LEU A 1 87 ? 1.054 2.729 5.549 1.00 95.69 87 LEU A CA 1
ATOM 647 C C . LEU A 1 87 ? 2.501 2.703 5.051 1.00 95.69 87 LEU A C 1
ATOM 649 O O . LEU A 1 87 ? 2.963 3.680 4.453 1.00 95.69 87 LEU A O 1
ATOM 653 N N . GLU A 1 88 ? 3.203 1.604 5.297 1.00 94.75 88 GLU A N 1
ATOM 654 C CA . GLU A 1 88 ? 4.584 1.392 4.879 1.00 94.75 88 GLU A CA 1
ATOM 655 C C . GLU A 1 88 ? 4.621 0.498 3.641 1.00 94.75 88 GLU A C 1
ATOM 657 O O . GLU A 1 88 ? 4.187 -0.650 3.671 1.00 94.75 88 GLU A O 1
ATOM 662 N N . VAL A 1 89 ? 5.142 1.021 2.526 1.00 95.69 89 VAL A N 1
ATOM 663 C CA . VAL A 1 89 ? 5.253 0.259 1.273 1.00 95.69 89 VAL A CA 1
ATOM 664 C C . VAL A 1 89 ? 6.691 0.248 0.770 1.00 95.69 89 VAL A C 1
ATOM 666 O O . VAL A 1 89 ? 7.245 1.277 0.370 1.00 95.69 89 VAL A O 1
ATOM 669 N N . GLY A 1 90 ? 7.292 -0.940 0.766 1.00 95.38 90 GLY A N 1
ATOM 670 C CA . GLY A 1 90 ? 8.597 -1.216 0.178 1.00 95.38 90 GLY A CA 1
ATOM 671 C C . GLY A 1 90 ? 8.473 -1.731 -1.255 1.00 95.38 90 GLY A C 1
ATOM 672 O O . GLY A 1 90 ? 7.784 -2.710 -1.506 1.00 95.38 90 GLY A O 1
ATOM 673 N N . PHE A 1 91 ? 9.180 -1.115 -2.204 1.00 97.25 91 PHE A N 1
ATOM 674 C CA . PHE A 1 91 ? 9.262 -1.594 -3.592 1.00 97.25 91 PHE A CA 1
ATOM 675 C C . PHE A 1 91 ? 10.579 -2.340 -3.809 1.00 97.25 91 PHE A C 1
ATOM 677 O O . PHE A 1 91 ? 11.653 -1.749 -3.645 1.00 97.25 91 PHE A O 1
ATOM 684 N N . HIS A 1 92 ? 10.517 -3.617 -4.171 1.00 96.81 92 HIS A N 1
ATOM 685 C CA . HIS A 1 92 ? 11.681 -4.496 -4.241 1.00 96.81 92 HIS A CA 1
ATOM 686 C C . HIS A 1 92 ? 11.705 -5.308 -5.531 1.00 96.81 92 HIS A C 1
ATOM 688 O O . HIS A 1 92 ? 10.673 -5.727 -6.036 1.00 96.81 92 HIS A O 1
ATOM 694 N N . THR A 1 93 ? 12.904 -5.603 -6.020 1.00 96.81 93 THR A N 1
ATOM 695 C CA . THR A 1 93 ? 13.108 -6.679 -6.993 1.00 96.81 93 THR A CA 1
ATOM 696 C C . THR A 1 93 ? 13.143 -8.038 -6.278 1.00 96.81 93 THR A C 1
ATOM 698 O O . THR A 1 93 ? 13.406 -8.078 -5.067 1.00 96.81 93 THR A O 1
ATOM 701 N N . PRO A 1 94 ? 12.970 -9.172 -6.987 1.00 93.50 94 PRO A N 1
ATOM 702 C CA . PRO A 1 94 ? 13.129 -10.506 -6.403 1.00 93.50 94 PRO A CA 1
ATOM 703 C C . PRO A 1 94 ? 14.475 -10.708 -5.695 1.00 93.50 94 PRO A C 1
ATOM 705 O O . PRO A 1 94 ? 14.541 -11.301 -4.623 1.00 93.50 94 PRO A O 1
ATOM 708 N N . SER A 1 95 ? 15.562 -10.173 -6.254 1.00 92.12 95 SER A N 1
ATOM 709 C CA . SER A 1 95 ? 16.889 -10.259 -5.635 1.00 92.12 95 SER A CA 1
ATOM 710 C C . SER A 1 95 ? 17.069 -9.282 -4.469 1.00 92.12 95 SER A C 1
ATOM 712 O O . SER A 1 95 ? 17.890 -9.524 -3.583 1.00 92.12 95 SER A O 1
ATOM 714 N N . GLY A 1 96 ? 16.319 -8.177 -4.459 1.00 91.56 96 GLY A N 1
ATOM 715 C CA . GLY A 1 96 ? 16.311 -7.199 -3.378 1.00 91.56 96 GLY A CA 1
ATOM 716 C C . GLY A 1 96 ? 15.581 -7.705 -2.136 1.00 91.56 96 GLY A C 1
ATOM 717 O O . GLY A 1 96 ? 16.098 -7.547 -1.032 1.00 91.56 96 GLY A O 1
ATOM 718 N N . ILE A 1 97 ? 14.417 -8.344 -2.304 1.00 89.44 97 ILE A N 1
ATOM 719 C CA . ILE A 1 97 ? 13.614 -8.825 -1.168 1.00 89.44 97 ILE A CA 1
ATOM 720 C C . ILE A 1 97 ? 14.307 -9.970 -0.415 1.00 89.44 97 ILE A C 1
ATOM 722 O O . ILE A 1 97 ? 14.251 -10.018 0.807 1.00 89.44 97 ILE A O 1
ATOM 726 N N . GLN A 1 98 ? 15.054 -10.830 -1.118 1.00 87.44 98 GLN A N 1
ATOM 727 C CA . GLN A 1 98 ? 15.825 -11.934 -0.521 1.00 87.44 98 GLN A CA 1
ATOM 728 C C . GLN A 1 98 ? 16.929 -11.471 0.442 1.00 87.44 98 GLN A C 1
ATOM 730 O O . GLN A 1 98 ? 17.427 -12.265 1.235 1.00 87.44 98 GLN A O 1
ATOM 735 N N . ARG A 1 99 ? 17.342 -10.201 0.361 1.00 87.25 99 ARG A N 1
ATOM 736 C CA . ARG A 1 99 ? 18.358 -9.616 1.250 1.00 87.25 99 ARG A CA 1
ATOM 737 C C . ARG A 1 99 ? 17.755 -9.009 2.513 1.00 87.25 99 ARG A C 1
ATOM 739 O O . ARG A 1 99 ? 18.508 -8.563 3.377 1.00 87.25 99 ARG A O 1
ATOM 746 N N . LEU A 1 100 ? 16.428 -8.933 2.606 1.00 83.56 100 LEU A N 1
ATOM 747 C CA . LEU A 1 100 ? 15.763 -8.460 3.810 1.00 83.56 100 LEU A CA 1
ATOM 748 C C . LEU A 1 100 ? 15.823 -9.540 4.898 1.00 83.56 100 LEU A C 1
ATOM 750 O O . LEU A 1 100 ? 15.778 -10.733 4.589 1.00 83.56 100 LEU A O 1
ATOM 754 N N . PRO A 1 101 ? 15.914 -9.147 6.179 1.00 79.81 101 PRO A N 1
ATOM 755 C CA . PRO A 1 101 ? 15.758 -10.098 7.269 1.00 79.81 101 PRO A CA 1
ATOM 756 C C . PRO A 1 101 ? 14.358 -10.722 7.224 1.00 79.81 101 PRO A C 1
ATOM 758 O O . PRO A 1 101 ? 13.393 -10.065 6.825 1.00 79.81 101 PRO A O 1
ATOM 761 N N . ALA A 1 102 ? 14.242 -11.975 7.671 1.00 71.38 102 ALA A N 1
ATOM 762 C CA . ALA A 1 102 ? 12.949 -12.637 7.810 1.00 71.38 102 ALA A CA 1
ATOM 763 C C . ALA A 1 102 ? 12.020 -11.806 8.712 1.00 71.38 102 ALA A C 1
ATOM 765 O O . ALA A 1 102 ? 12.415 -11.380 9.801 1.00 71.38 102 ALA A O 1
ATOM 766 N N . ARG A 1 103 ? 10.789 -11.575 8.250 1.00 69.19 103 ARG A N 1
ATOM 767 C CA . ARG A 1 103 ? 9.756 -10.827 8.974 1.00 69.19 103 ARG A CA 1
ATOM 768 C C . ARG A 1 103 ? 8.719 -11.821 9.523 1.00 69.19 103 ARG A C 1
ATOM 770 O O . ARG A 1 103 ? 8.154 -12.584 8.734 1.00 69.19 103 ARG A O 1
ATOM 777 N N . PRO A 1 104 ? 8.476 -11.867 10.846 1.00 63.84 104 PRO A N 1
ATOM 778 C CA . PRO A 1 104 ? 7.381 -12.652 11.415 1.00 63.84 104 PRO A CA 1
ATOM 779 C C . PRO A 1 104 ? 6.040 -12.215 10.817 1.00 63.84 104 PRO A C 1
ATOM 781 O O . PRO A 1 104 ? 5.857 -11.027 10.563 1.00 63.84 104 PRO A O 1
ATOM 784 N N . GLY A 1 105 ? 5.125 -13.166 10.594 1.00 71.69 105 GLY A N 1
ATOM 785 C CA . GLY A 1 105 ? 3.806 -12.887 10.019 1.00 71.69 105 GLY A CA 1
ATOM 786 C C . GLY A 1 105 ? 3.914 -12.298 8.614 1.00 71.69 105 GLY A C 1
ATOM 787 O O . GLY A 1 105 ? 3.756 -11.099 8.439 1.00 71.69 105 GLY A O 1
ATOM 788 N N . THR A 1 106 ? 4.215 -13.130 7.615 1.00 76.31 106 THR A N 1
ATOM 789 C CA . THR A 1 106 ? 4.289 -12.715 6.206 1.00 76.31 106 THR A CA 1
ATOM 790 C C . THR A 1 106 ? 3.332 -13.567 5.379 1.00 76.31 106 THR A C 1
ATOM 792 O O . THR A 1 106 ? 3.380 -14.794 5.465 1.00 76.31 106 THR A O 1
ATOM 795 N N . ILE A 1 107 ? 2.475 -12.927 4.584 1.00 74.00 107 ILE A N 1
ATOM 796 C CA . ILE A 1 107 ? 1.505 -13.572 3.693 1.00 74.00 107 ILE A CA 1
ATOM 797 C C . ILE A 1 107 ? 1.688 -13.010 2.283 1.00 74.00 107 ILE A C 1
ATOM 799 O O . ILE A 1 107 ? 1.680 -11.797 2.079 1.00 74.00 107 ILE A O 1
ATOM 803 N N . GLU A 1 108 ? 1.842 -13.896 1.304 1.00 76.88 108 GLU A N 1
ATOM 804 C CA . GLU A 1 108 ? 1.831 -13.531 -0.113 1.00 76.88 108 GLU A CA 1
ATOM 805 C C . GLU A 1 108 ? 0.387 -13.340 -0.597 1.00 76.88 108 GLU A C 1
ATOM 807 O O . GLU A 1 108 ? -0.481 -14.171 -0.326 1.00 76.88 108 GLU A O 1
ATOM 812 N N . LEU A 1 109 ? 0.132 -12.235 -1.297 1.00 68.62 109 LEU A N 1
ATOM 813 C CA . LEU A 1 109 ? -1.151 -11.906 -1.908 1.00 68.62 109 LEU A CA 1
ATOM 814 C C . LEU A 1 109 ? -0.992 -12.030 -3.431 1.00 68.62 109 LEU A C 1
ATOM 816 O O . LEU A 1 109 ? -0.274 -11.238 -4.051 1.00 68.62 109 LEU A O 1
ATOM 820 N N . SER A 1 110 ? -1.629 -13.055 -4.005 1.00 59.12 110 SER A N 1
ATOM 821 C CA . SER A 1 110 ? -1.608 -13.406 -5.434 1.00 59.12 110 SER A CA 1
ATOM 822 C C . SER A 1 110 ? -2.957 -13.177 -6.096 1.00 59.12 110 SER A C 1
ATOM 824 O O . SER A 1 110 ? -3.954 -13.641 -5.492 1.00 59.12 110 SER A O 1
#

Foldseek 3Di:
DVQLVVLVVVVLCQLVVDFPWKKWADCVLVVNWDWDDDPNDIATPDETEMETEHADPVSQVSSVVSVVVCPVCVCVSSVVSRYPYHHHYHYDYPVRVVPDPDGPRMDIDD

Radius of gyration: 13.88 Å; chains: 1; bounding box: 38×29×31 Å

Sequence (110 aa):
MPELLSAVLELTLEWAPAPRAVVLAGSHAGGEAVWIEHRGGLVSLSDIDLYVLLDDDGECRAARARSRDSLKVLARRCLAFGLAAPLEVGFHTPSGIQRLPARPGTIELS